Protein AF-A0A0P9LAR6-F1 (afdb_monomer_lite)

Secondary structure (DSSP, 8-state):
--------SS--HHHHHHHHHHHHHHHHHHHHHHHHHTT--HHHHHHHHHTHHHHT-

Sequence (57 aa):
MLLSLEPRGQQSRAMLWCSPLLAAVLTLVCGSLLFIGLGLDPWVTLHTLLIAPVSDL

Foldseek 3Di:
DPDDDDPPPDDDPVCVPVVVVVVVVVVLVVQCVVCVVVVHHSVVVCCVVPPVVVVVD

Organism: Pseudomonas cannabina (NCBI:txid86840)

Radius of gyration: 17.73 Å; chains: 1; bounding box: 35×16×52 Å

Structure (mmCIF, N/CA/C/O backbone):
data_AF-A0A0P9LAR6-F1
#
_entry.id   AF-A0A0P9LAR6-F1
#
loop_
_atom_site.group_PDB
_atom_site.id
_atom_site.type_symbol
_atom_site.label_atom_id
_atom_site.label_alt_id
_atom_site.label_comp_id
_atom_site.label_asym_id
_atom_site.label_entity_id
_atom_site.label_seq_id
_atom_site.pdbx_PDB_ins_code
_atom_site.Cartn_x
_atom_site.Cartn_y
_atom_site.Cartn_z
_atom_site.occupancy
_atom_site.B_iso_or_equiv
_atom_site.auth_seq_id
_atom_site.auth_comp_id
_atom_site.auth_asym_id
_atom_site.auth_atom_id
_atom_site.pdbx_PDB_model_num
ATOM 1 N N . MET A 1 1 ? -1.178 -7.303 34.748 1.00 57.84 1 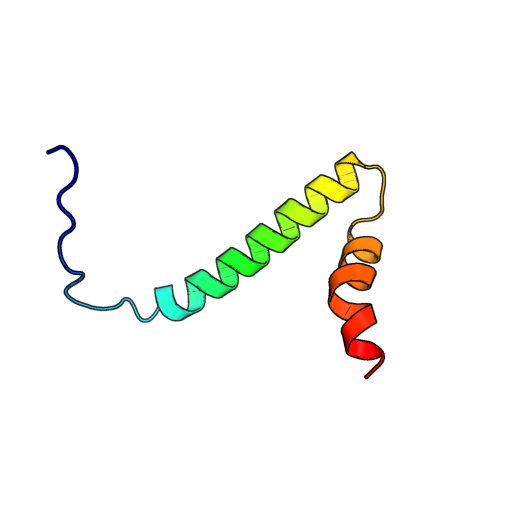MET A N 1
ATOM 2 C CA . MET A 1 1 ? -1.306 -7.344 33.276 1.00 57.84 1 MET A CA 1
ATOM 3 C C . MET A 1 1 ? -1.543 -5.924 32.795 1.00 57.84 1 MET A C 1
ATOM 5 O O . MET A 1 1 ? -2.441 -5.287 33.320 1.00 57.84 1 MET A O 1
ATOM 9 N N . LEU A 1 2 ? -0.690 -5.397 31.912 1.00 75.44 2 LEU A N 1
ATOM 10 C CA . LEU A 1 2 ? -0.630 -3.959 31.593 1.00 75.44 2 LEU A CA 1
ATOM 11 C C . LEU A 1 2 ? -1.689 -3.482 30.583 1.00 75.44 2 LEU A C 1
ATOM 13 O O . LEU A 1 2 ? -1.851 -2.280 30.419 1.00 75.44 2 LEU A O 1
ATOM 17 N N . LEU A 1 3 ? -2.425 -4.391 29.935 1.00 74.62 3 LEU A N 1
ATOM 18 C CA . LEU A 1 3 ? -3.478 -4.056 28.975 1.00 74.62 3 LEU A CA 1
ATOM 19 C C . LEU A 1 3 ? -4.649 -5.036 29.136 1.00 74.62 3 LEU A C 1
ATOM 21 O O . LEU A 1 3 ? -4.501 -6.224 28.858 1.00 74.62 3 LEU A O 1
ATOM 25 N N . SER A 1 4 ? -5.792 -4.535 29.611 1.00 79.06 4 SER A N 1
ATOM 26 C CA . SER A 1 4 ? -7.066 -5.263 29.634 1.00 79.06 4 SER A CA 1
ATOM 27 C C . SER A 1 4 ? -7.871 -4.840 28.408 1.00 79.06 4 SER A C 1
ATOM 29 O O . SER A 1 4 ? -8.148 -3.651 28.242 1.00 79.06 4 SER A O 1
ATOM 31 N N . LEU A 1 5 ? -8.199 -5.780 27.517 1.00 76.31 5 LEU A N 1
ATOM 32 C CA . LEU A 1 5 ? -9.064 -5.490 26.374 1.00 76.31 5 LEU A CA 1
ATOM 33 C C . LEU A 1 5 ? -10.520 -5.455 26.845 1.00 76.31 5 LEU A C 1
ATOM 35 O O . LEU A 1 5 ? -11.127 -6.497 27.074 1.00 76.31 5 LEU A O 1
ATOM 39 N N . GLU A 1 6 ? -11.074 -4.251 26.964 1.00 79.12 6 GLU A N 1
ATOM 40 C CA . GLU A 1 6 ? -12.503 -4.057 27.203 1.00 79.12 6 GLU A CA 1
ATOM 41 C C . GLU A 1 6 ? -13.276 -4.344 25.901 1.00 79.12 6 GLU A C 1
ATOM 43 O O . GLU A 1 6 ? -12.929 -3.788 24.846 1.00 79.12 6 GLU A O 1
ATOM 48 N N . PRO A 1 7 ? -14.320 -5.192 25.923 1.00 75.19 7 PRO A N 1
ATOM 49 C CA . PRO A 1 7 ? -15.169 -5.386 24.758 1.00 75.19 7 PRO A CA 1
ATOM 50 C C . PRO A 1 7 ? -15.763 -4.042 24.325 1.00 75.19 7 PRO A C 1
ATOM 52 O O . PRO A 1 7 ? -16.344 -3.296 25.113 1.00 75.19 7 PRO A O 1
ATOM 55 N N . ARG A 1 8 ? -15.605 -3.708 23.041 1.00 73.19 8 ARG A N 1
ATOM 56 C CA . ARG A 1 8 ? -16.132 -2.462 22.471 1.00 73.19 8 ARG A CA 1
ATOM 57 C C . ARG A 1 8 ? -17.660 -2.498 22.526 1.00 73.19 8 ARG A C 1
ATOM 59 O O . ARG A 1 8 ? -18.288 -3.112 21.671 1.00 73.19 8 ARG A O 1
ATOM 66 N N . GLY A 1 9 ? -18.241 -1.808 23.509 1.00 75.94 9 GLY A N 1
ATOM 67 C CA . GLY A 1 9 ? -19.689 -1.786 23.753 1.00 75.94 9 GLY A CA 1
ATOM 68 C C . GLY A 1 9 ? -20.534 -1.277 22.579 1.00 75.94 9 GLY A C 1
ATOM 69 O O . GLY A 1 9 ? -21.702 -1.631 22.477 1.00 75.94 9 GLY A O 1
ATOM 70 N N . GLN A 1 10 ? -19.951 -0.500 21.658 1.00 73.31 10 GLN A N 1
ATOM 71 C CA . GLN A 1 10 ? -20.545 -0.201 20.355 1.00 73.31 10 GLN A CA 1
ATOM 72 C C . GLN A 1 10 ? -19.485 -0.078 19.260 1.00 73.31 10 GLN A C 1
ATOM 74 O O . GLN A 1 10 ? -18.421 0.523 19.441 1.00 73.31 10 GLN A O 1
ATOM 79 N N . GLN A 1 11 ? -19.804 -0.616 18.084 1.00 75.94 11 GLN A N 1
ATOM 80 C CA . GLN A 1 11 ? -18.987 -0.460 16.890 1.00 75.94 11 GLN A CA 1
ATOM 81 C C . GLN A 1 11 ? -19.123 0.969 16.356 1.00 75.94 11 GLN A C 1
ATOM 83 O O . GLN A 1 11 ? -20.221 1.442 16.060 1.00 75.94 11 GLN A O 1
ATOM 88 N N . SER A 1 12 ? -17.998 1.672 16.217 1.00 82.38 12 SER A N 1
ATOM 89 C CA . SER A 1 12 ? -18.003 3.017 15.644 1.00 82.38 12 SER A CA 1
ATOM 90 C C . SER A 1 12 ? -18.318 2.948 14.150 1.00 82.38 12 SER A C 1
ATOM 92 O O .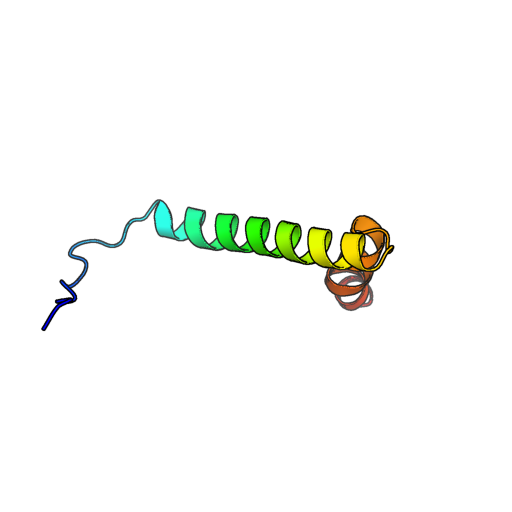 SER A 1 12 ? -17.492 2.511 13.347 1.00 82.38 12 SER A O 1
ATOM 94 N N . ARG A 1 13 ? -19.520 3.405 13.783 1.00 81.19 13 ARG A N 1
ATOM 95 C CA . ARG A 1 13 ? -19.987 3.458 12.389 1.00 81.19 13 ARG A CA 1
ATOM 96 C C . ARG A 1 13 ? -19.141 4.386 11.520 1.00 81.19 13 ARG A C 1
ATOM 98 O O . ARG A 1 13 ? -18.951 4.100 10.348 1.00 81.19 13 ARG A O 1
ATOM 105 N N . ALA A 1 14 ? -18.594 5.456 12.096 1.00 84.75 14 ALA A N 1
ATOM 106 C CA . ALA A 1 14 ? -17.676 6.344 11.388 1.00 84.75 14 ALA A CA 1
ATOM 107 C C . ALA A 1 14 ? -16.339 5.643 11.094 1.00 84.75 14 ALA A C 1
ATOM 109 O O . ALA A 1 14 ? -15.857 5.661 9.965 1.00 84.75 14 ALA A O 1
ATOM 110 N N . MET A 1 15 ? -15.767 4.950 12.086 1.00 85.44 15 MET A N 1
ATOM 111 C CA . MET A 1 15 ? -14.504 4.224 11.904 1.00 85.44 15 MET A CA 1
ATOM 112 C C . MET A 1 15 ? -14.618 3.030 10.958 1.00 85.44 15 MET A C 1
ATOM 114 O O . MET A 1 15 ? -13.597 2.646 10.405 1.00 85.44 15 MET A O 1
ATOM 118 N N . LEU A 1 16 ? -15.812 2.466 10.746 1.00 86.62 16 LEU A N 1
ATOM 119 C CA . LEU A 1 16 ? -16.025 1.417 9.742 1.00 86.62 16 LEU A CA 1
ATOM 120 C C . LEU A 1 16 ? -15.640 1.864 8.325 1.00 86.62 16 LEU A C 1
ATOM 122 O O . LEU A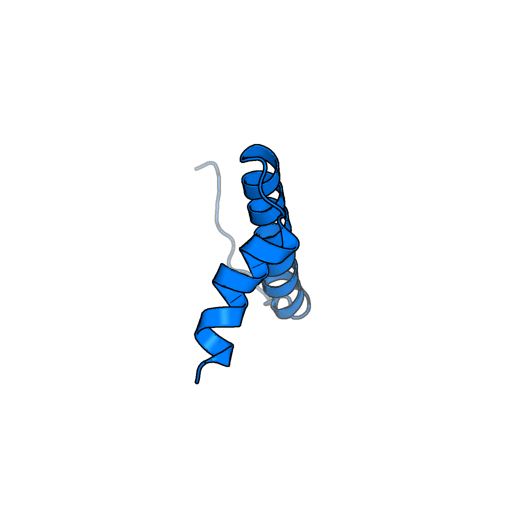 1 16 ? -15.131 1.053 7.562 1.00 86.62 16 LEU A O 1
ATOM 126 N N . TRP A 1 17 ? -15.854 3.139 7.992 1.00 89.69 17 TRP A N 1
ATOM 127 C CA . TRP A 1 17 ? -15.543 3.698 6.672 1.00 89.69 17 TRP A CA 1
ATOM 128 C C . TRP A 1 17 ? -14.239 4.490 6.669 1.00 89.69 17 TRP A C 1
ATOM 130 O O . TRP A 1 17 ? -13.468 4.418 5.714 1.00 89.69 17 TRP A O 1
ATOM 140 N N . CYS A 1 18 ? -13.948 5.212 7.754 1.00 90.69 18 CYS A N 1
ATOM 141 C CA . CYS A 1 18 ? -12.705 5.967 7.850 1.00 90.69 18 CYS A CA 1
ATOM 142 C C . CYS A 1 18 ? -11.480 5.051 7.916 1.00 90.69 18 CYS A C 1
ATOM 144 O O . CYS A 1 18 ? -10.445 5.416 7.371 1.00 90.69 18 CYS A O 1
ATOM 146 N N . SER A 1 19 ? -11.567 3.879 8.558 1.00 92.56 19 SER A N 1
ATOM 147 C CA . SER A 1 19 ? -10.409 2.987 8.670 1.00 92.56 19 SER A CA 1
ATOM 148 C C . SER A 1 19 ? -9.936 2.419 7.326 1.00 92.56 19 SER A C 1
ATOM 150 O O . SER A 1 19 ? -8.741 2.563 7.065 1.00 92.56 19 SER A O 1
ATOM 152 N N . PRO A 1 20 ? -10.787 1.862 6.432 1.00 93.62 20 PRO A N 1
ATOM 153 C CA . PRO A 1 20 ? -10.312 1.391 5.134 1.00 93.62 20 PRO A CA 1
ATOM 154 C C . PRO A 1 20 ? -9.823 2.542 4.253 1.00 93.62 20 PRO A C 1
ATOM 156 O O . PRO A 1 20 ? -8.816 2.389 3.568 1.00 93.62 20 PRO A O 1
ATOM 159 N N . LEU A 1 21 ? -10.479 3.707 4.303 1.00 95.25 21 LEU A N 1
ATOM 160 C CA . LEU A 1 21 ? -10.059 4.873 3.525 1.00 95.25 21 LEU A CA 1
ATOM 161 C C . LEU A 1 21 ? -8.678 5.373 3.966 1.00 95.25 21 LEU A C 1
ATOM 163 O O . LEU A 1 21 ? -7.798 5.589 3.136 1.00 95.25 21 LEU A O 1
ATOM 167 N N . LEU A 1 22 ? -8.476 5.524 5.276 1.00 95.94 22 LEU A N 1
ATOM 168 C CA . LEU A 1 22 ? -7.207 5.980 5.831 1.00 95.94 22 LEU A CA 1
ATOM 169 C C . LEU A 1 22 ? -6.096 4.960 5.568 1.00 95.94 22 LEU A C 1
ATOM 171 O O . LEU A 1 22 ? -4.994 5.352 5.194 1.00 95.94 22 LEU A O 1
ATOM 175 N N . ALA A 1 23 ? -6.398 3.665 5.700 1.00 96.06 23 ALA A N 1
ATOM 176 C CA . ALA A 1 23 ? -5.469 2.600 5.348 1.00 96.06 23 ALA A CA 1
ATOM 177 C C . ALA A 1 23 ? -5.046 2.699 3.876 1.00 96.06 23 ALA A C 1
ATOM 179 O O . ALA A 1 23 ? -3.852 2.759 3.604 1.00 96.06 23 ALA A O 1
ATOM 180 N N . ALA A 1 24 ? -5.998 2.816 2.945 1.00 96.19 24 ALA A N 1
ATOM 181 C CA . ALA A 1 24 ? -5.703 2.945 1.519 1.00 96.19 24 ALA A CA 1
ATOM 182 C C . ALA A 1 24 ? -4.809 4.160 1.217 1.00 96.19 24 ALA A C 1
ATOM 184 O O . ALA A 1 24 ? -3.804 4.030 0.518 1.00 96.19 24 ALA A O 1
ATOM 185 N N . VAL A 1 25 ? -5.125 5.326 1.789 1.00 97.25 25 VAL A N 1
ATOM 186 C CA . VAL A 1 25 ? -4.320 6.544 1.606 1.00 97.25 25 VAL A CA 1
ATOM 187 C C . VAL A 1 25 ? -2.908 6.360 2.158 1.00 97.25 25 VAL A C 1
ATOM 189 O O . VAL A 1 25 ? -1.942 6.650 1.452 1.00 97.25 25 VAL A O 1
ATOM 192 N N . LEU A 1 26 ? -2.760 5.843 3.383 1.00 97.75 26 LEU A N 1
ATOM 193 C CA . LEU A 1 26 ? -1.435 5.600 3.959 1.00 97.75 26 LEU A CA 1
ATOM 194 C C . LEU A 1 26 ? -0.634 4.591 3.134 1.00 97.75 26 LEU A C 1
ATOM 196 O O . LEU A 1 26 ? 0.563 4.795 2.935 1.00 97.75 26 LEU A O 1
ATOM 200 N N . THR A 1 27 ? -1.273 3.535 2.631 1.00 96.12 27 THR A N 1
ATOM 201 C CA . THR A 1 27 ? -0.619 2.542 1.774 1.00 96.12 27 THR A CA 1
ATOM 202 C C . THR A 1 27 ? -0.088 3.185 0.493 1.00 96.12 27 THR A C 1
ATOM 204 O O . THR A 1 27 ? 1.078 2.974 0.155 1.00 96.12 27 THR A O 1
ATOM 207 N N . LEU A 1 28 ? -0.887 4.018 -0.181 1.00 96.69 28 LEU A N 1
ATOM 208 C CA . LEU A 1 28 ? -0.459 4.729 -1.391 1.00 96.69 28 LEU A CA 1
ATOM 209 C C . LEU A 1 28 ? 0.689 5.705 -1.112 1.00 96.69 28 LEU A C 1
ATOM 211 O O . LEU A 1 28 ? 1.648 5.757 -1.882 1.00 96.69 28 LEU A O 1
ATOM 215 N N . VAL A 1 29 ? 0.630 6.443 -0.001 1.00 97.88 29 VAL A N 1
ATOM 216 C CA . VAL A 1 29 ? 1.699 7.368 0.407 1.00 97.88 29 VAL A CA 1
ATOM 217 C C . VAL A 1 29 ? 2.993 6.609 0.695 1.00 97.88 29 VAL A C 1
ATOM 219 O O . VAL A 1 29 ? 4.051 6.984 0.194 1.00 97.88 29 VAL A O 1
ATOM 222 N N . CYS A 1 30 ? 2.919 5.518 1.455 1.00 97.81 30 CYS A N 1
ATOM 223 C CA . CYS A 1 30 ? 4.087 4.717 1.804 1.00 97.81 30 CYS A CA 1
ATOM 224 C C . CYS A 1 30 ? 4.726 4.075 0.562 1.00 97.81 30 CYS A C 1
ATOM 226 O O . CYS A 1 30 ? 5.936 4.189 0.373 1.00 97.81 30 CYS A O 1
ATOM 228 N N . GLY A 1 31 ? 3.919 3.495 -0.334 1.00 96.38 31 GLY A N 1
ATOM 229 C CA . GLY A 1 31 ? 4.399 2.970 -1.615 1.00 96.38 31 GLY A CA 1
ATOM 230 C C . GLY A 1 31 ? 5.027 4.054 -2.494 1.00 96.38 31 GLY A C 1
ATOM 231 O O . GLY A 1 31 ? 6.108 3.852 -3.040 1.00 96.38 31 GLY A O 1
ATOM 232 N N . SER A 1 32 ? 4.410 5.237 -2.565 1.00 97.00 32 SER A N 1
ATOM 233 C CA . SER A 1 32 ? 4.963 6.380 -3.30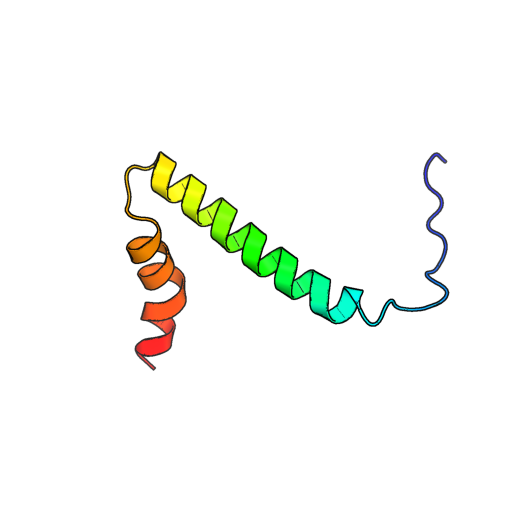6 1.00 97.00 32 SER A CA 1
ATOM 234 C C . SER A 1 32 ? 6.337 6.787 -2.776 1.00 97.00 32 SER A C 1
ATOM 236 O O . SER A 1 32 ? 7.268 6.954 -3.558 1.00 97.00 32 SER A O 1
ATOM 238 N N . LEU A 1 33 ? 6.484 6.908 -1.452 1.00 97.94 33 LEU A N 1
ATOM 239 C CA . LEU A 1 33 ? 7.759 7.250 -0.815 1.00 97.94 33 LEU A CA 1
ATOM 240 C C . LEU A 1 33 ? 8.841 6.201 -1.095 1.00 97.94 33 LEU A C 1
ATOM 242 O O . LEU A 1 33 ? 9.985 6.569 -1.358 1.00 97.94 33 LEU A O 1
ATOM 246 N N . LEU A 1 34 ? 8.482 4.914 -1.086 1.00 97.12 34 LEU A N 1
ATOM 247 C CA . LEU A 1 34 ? 9.401 3.835 -1.448 1.00 97.12 34 LEU A CA 1
ATOM 248 C C . LEU A 1 34 ? 9.886 3.971 -2.898 1.00 97.12 34 LEU A C 1
ATOM 250 O O . LEU A 1 34 ? 11.089 3.903 -3.135 1.00 97.12 34 LEU A O 1
ATOM 254 N N . PHE A 1 35 ? 8.989 4.219 -3.856 1.00 96.50 35 PHE A N 1
ATOM 255 C CA . PHE A 1 35 ? 9.373 4.376 -5.266 1.00 96.50 35 PHE A CA 1
ATOM 256 C C . PHE A 1 35 ? 10.193 5.637 -5.528 1.00 96.50 35 PHE A C 1
ATOM 258 O O . PHE A 1 35 ? 11.174 5.572 -6.267 1.00 96.50 35 PHE A O 1
ATOM 265 N N . ILE A 1 36 ? 9.876 6.743 -4.850 1.00 97.12 36 ILE A N 1
ATOM 266 C CA . ILE A 1 36 ? 10.701 7.957 -4.888 1.00 97.12 36 ILE A CA 1
ATOM 267 C C . ILE A 1 36 ? 12.118 7.653 -4.382 1.00 97.12 36 ILE A C 1
ATOM 269 O O . ILE A 1 36 ? 13.092 8.059 -5.011 1.00 97.12 36 ILE A O 1
ATOM 273 N N . GLY A 1 37 ? 12.253 6.893 -3.288 1.00 97.62 37 GLY A N 1
ATOM 274 C CA . GLY A 1 37 ? 13.555 6.468 -2.762 1.00 97.62 37 GLY A CA 1
ATOM 275 C C . GLY A 1 37 ? 14.354 5.577 -3.721 1.00 97.62 37 GLY A C 1
ATOM 276 O O . GLY A 1 37 ? 15.581 5.559 -3.662 1.00 97.62 37 GLY A O 1
ATOM 277 N N . LEU A 1 38 ? 13.672 4.878 -4.631 1.00 96.31 38 LEU A N 1
ATOM 278 C CA . LEU A 1 38 ? 14.275 4.070 -5.693 1.00 96.31 38 LEU A CA 1
ATOM 279 C C . LEU A 1 38 ? 14.589 4.878 -6.968 1.00 96.31 38 LEU A C 1
ATOM 2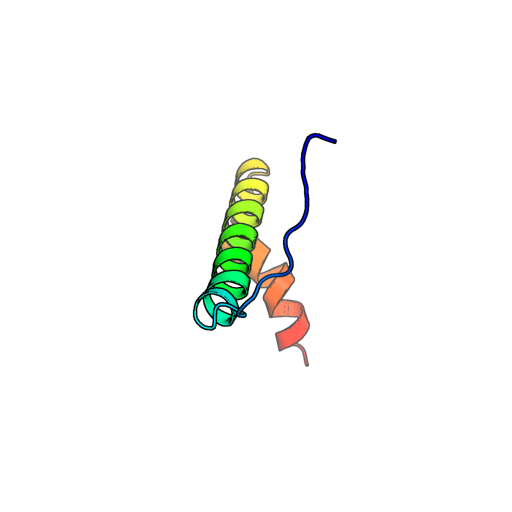81 O O . LEU A 1 38 ? 15.142 4.317 -7.911 1.00 96.31 38 LEU A O 1
ATOM 285 N N . GLY A 1 39 ? 14.251 6.172 -7.013 1.00 96.25 39 GLY A N 1
ATOM 286 C CA . GLY A 1 39 ? 14.423 7.020 -8.197 1.00 96.25 39 GLY A CA 1
ATOM 287 C C . GLY A 1 39 ? 13.407 6.745 -9.309 1.00 96.25 39 GLY A C 1
ATOM 288 O O . GLY A 1 39 ? 13.670 7.063 -10.467 1.00 96.25 39 GLY A O 1
ATOM 289 N N . LEU A 1 40 ? 12.270 6.133 -8.973 1.00 95.94 40 LEU A N 1
ATOM 290 C CA . LEU A 1 40 ? 11.192 5.812 -9.904 1.00 95.94 40 LEU A CA 1
ATOM 291 C C . LEU A 1 40 ? 10.039 6.803 -9.756 1.00 95.94 40 LEU A C 1
ATOM 293 O O . LEU A 1 40 ? 9.726 7.253 -8.652 1.00 95.94 40 LEU A O 1
ATOM 297 N N . ASP A 1 41 ? 9.346 7.079 -10.860 1.00 96.00 41 ASP A N 1
ATOM 298 C CA . ASP A 1 41 ? 8.133 7.889 -10.829 1.00 96.00 41 ASP A CA 1
ATOM 299 C C . ASP A 1 41 ? 7.010 7.127 -10.098 1.00 96.00 41 ASP A C 1
ATOM 301 O O . ASP A 1 41 ? 6.543 6.084 -10.582 1.00 96.00 41 ASP A O 1
ATOM 305 N N . PRO A 1 42 ? 6.524 7.620 -8.941 1.00 94.75 42 PRO A N 1
ATOM 306 C CA . PRO A 1 42 ? 5.549 6.897 -8.129 1.00 94.75 42 PRO A CA 1
ATOM 307 C C . PRO A 1 42 ? 4.206 6.751 -8.846 1.00 94.75 42 PRO A C 1
ATOM 309 O O . PRO A 1 42 ? 3.538 5.736 -8.691 1.00 94.75 42 PRO A O 1
ATOM 312 N N . TRP A 1 43 ? 3.825 7.730 -9.672 1.00 95.06 43 TRP A N 1
ATOM 313 C CA . TRP A 1 43 ? 2.576 7.690 -10.431 1.00 95.06 43 TRP A CA 1
ATOM 314 C C . TRP A 1 43 ? 2.557 6.547 -11.450 1.00 95.06 43 TRP A C 1
ATOM 316 O O . TRP A 1 43 ? 1.610 5.763 -11.491 1.00 95.06 43 TRP A O 1
ATOM 326 N N . VAL A 1 44 ? 3.636 6.416 -12.228 1.00 95.56 44 VAL A N 1
ATOM 327 C CA . VAL A 1 44 ? 3.788 5.340 -13.215 1.00 95.56 44 VAL A CA 1
ATOM 328 C C . VAL A 1 44 ? 3.847 3.995 -12.502 1.00 95.56 44 VAL A C 1
ATOM 330 O O . VAL A 1 44 ? 3.119 3.080 -12.869 1.00 95.56 44 VAL A O 1
ATOM 333 N N . THR A 1 45 ? 4.654 3.893 -11.445 1.00 95.50 45 THR A N 1
ATOM 334 C CA . THR A 1 45 ? 4.894 2.621 -10.750 1.00 95.50 45 THR A CA 1
ATOM 335 C C . THR A 1 45 ? 3.664 2.124 -9.985 1.00 95.50 45 THR A C 1
ATOM 337 O O . THR A 1 45 ? 3.357 0.935 -9.999 1.00 95.50 45 THR A O 1
ATOM 340 N N . LEU A 1 46 ? 2.902 3.018 -9.349 1.00 95.75 46 LEU A N 1
ATOM 341 C CA . LEU A 1 46 ? 1.636 2.636 -8.720 1.00 95.75 46 LEU A CA 1
ATOM 342 C C . LEU A 1 46 ? 0.591 2.232 -9.760 1.00 95.75 46 LEU A C 1
ATOM 344 O O . LEU A 1 46 ? -0.116 1.250 -9.549 1.00 95.75 46 LEU A O 1
ATOM 348 N N . HIS A 1 47 ? 0.507 2.938 -10.891 1.00 94.88 47 HIS A N 1
ATOM 349 C CA . HIS A 1 47 ? -0.427 2.578 -11.955 1.00 94.88 47 HIS A CA 1
ATOM 350 C C . HIS A 1 47 ? -0.099 1.214 -12.573 1.00 94.88 47 HIS A C 1
ATOM 352 O O . HIS A 1 47 ? -0.995 0.395 -12.780 1.00 94.88 47 HIS A O 1
ATOM 358 N N . THR A 1 48 ? 1.173 0.929 -12.846 1.00 94.69 48 THR A N 1
ATOM 359 C CA . THR A 1 48 ? 1.581 -0.362 -13.417 1.00 94.69 48 THR A CA 1
ATOM 360 C C . THR A 1 48 ? 1.353 -1.527 -12.460 1.00 94.69 48 THR A C 1
ATOM 362 O O . THR A 1 48 ? 1.023 -2.615 -12.918 1.00 94.69 48 THR A O 1
ATOM 365 N N . LEU A 1 49 ? 1.483 -1.319 -11.147 1.00 93.06 49 LEU A N 1
ATOM 366 C CA . LEU A 1 49 ? 1.280 -2.380 -10.156 1.00 93.06 49 LEU A CA 1
ATOM 367 C C . LEU A 1 49 ? -0.188 -2.588 -9.772 1.00 93.06 49 LEU A C 1
ATOM 369 O O . LEU A 1 49 ? -0.599 -3.725 -9.553 1.00 93.06 49 LEU A O 1
ATOM 373 N N . LEU A 1 50 ? -0.968 -1.511 -9.653 1.00 93.31 50 LEU A N 1
ATOM 374 C CA . LEU A 1 50 ? -2.334 -1.576 -9.122 1.00 93.31 50 LEU A CA 1
ATOM 375 C C . LEU A 1 50 ? -3.412 -1.585 -10.208 1.00 93.31 50 LEU A C 1
ATOM 377 O O . LEU A 1 50 ? -4.478 -2.151 -9.987 1.00 93.31 50 LEU A O 1
ATOM 381 N N . ILE A 1 51 ? -3.165 -0.937 -11.350 1.00 93.31 51 ILE A N 1
ATOM 382 C CA . ILE A 1 51 ? -4.203 -0.649 -12.352 1.00 93.31 51 ILE A CA 1
ATOM 383 C C . ILE A 1 51 ? -3.989 -1.493 -13.605 1.00 93.31 51 ILE A C 1
ATOM 385 O O . ILE A 1 51 ? -4.901 -2.199 -14.024 1.00 93.31 51 ILE A O 1
ATOM 389 N N . ALA A 1 52 ? -2.780 -1.484 -14.173 1.00 93.69 52 ALA A N 1
ATOM 390 C CA . ALA A 1 52 ? -2.488 -2.193 -15.420 1.00 93.69 52 ALA A CA 1
ATOM 391 C C . ALA A 1 52 ? -2.893 -3.688 -15.432 1.00 93.69 52 ALA A C 1
ATOM 393 O O . ALA A 1 52 ? -3.466 -4.105 -16.433 1.00 93.69 52 ALA A O 1
ATOM 394 N N . PRO A 1 53 ? -2.697 -4.488 -14.359 1.00 90.06 53 PRO A N 1
ATOM 395 C CA . PRO A 1 53 ? -3.082 -5.904 -14.358 1.00 90.06 53 PRO A CA 1
ATOM 396 C C . PRO A 1 53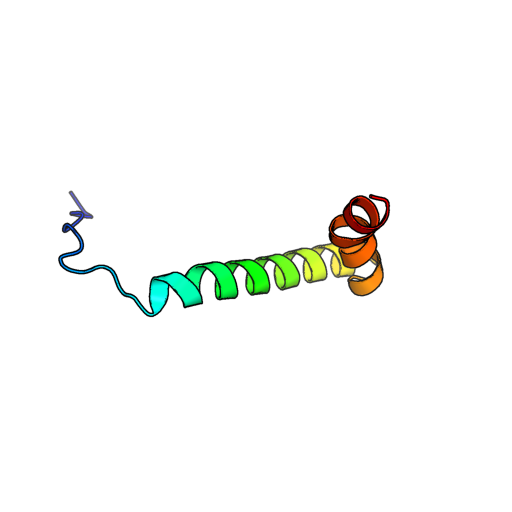 ? -4.597 -6.130 -14.357 1.00 90.06 53 PRO A C 1
ATOM 398 O O . PRO A 1 53 ? -5.061 -7.203 -14.724 1.00 90.06 53 PRO A O 1
ATOM 401 N N . VAL A 1 54 ? -5.364 -5.143 -13.888 1.00 91.88 54 VAL A N 1
ATOM 402 C CA . VAL A 1 54 ? -6.826 -5.222 -13.778 1.00 91.88 54 VAL A CA 1
ATOM 403 C C . VAL A 1 54 ? -7.493 -4.671 -15.037 1.00 91.88 54 VAL A C 1
ATOM 405 O O . VAL A 1 54 ? -8.559 -5.140 -15.413 1.00 91.88 54 VAL A O 1
ATOM 408 N N . SER A 1 55 ? -6.862 -3.697 -15.697 1.00 83.69 55 SER A N 1
ATOM 409 C CA . SER A 1 55 ? -7.358 -3.089 -16.938 1.00 83.69 55 SER A CA 1
ATOM 410 C C . SER A 1 55 ? -7.189 -3.965 -18.184 1.00 83.69 55 SER A C 1
ATOM 412 O O . SER A 1 55 ? -7.739 -3.620 -19.224 1.00 83.69 55 SER A O 1
ATOM 414 N N . ASP A 1 56 ? -6.405 -5.041 -18.100 1.00 72.88 56 ASP A N 1
ATOM 415 C CA . ASP A 1 56 ? -6.182 -6.003 -19.194 1.00 72.88 56 ASP A CA 1
ATOM 416 C C . ASP A 1 56 ? -7.229 -7.144 -19.215 1.00 72.88 56 ASP A C 1
ATOM 418 O O . ASP A 1 56 ? -7.142 -8.051 -20.040 1.00 72.88 56 ASP A O 1
ATOM 422 N N . LEU A 1 57 ? -8.215 -7.106 -18.304 1.00 58.50 57 LEU A N 1
ATOM 423 C CA . LEU A 1 57 ? -9.373 -8.014 -18.243 1.00 58.50 57 LEU A CA 1
ATOM 424 C C . LEU A 1 57 ? -10.558 -7.478 -19.057 1.00 58.50 57 LEU A C 1
ATOM 426 O O . LEU A 1 57 ? -11.233 -8.312 -19.703 1.00 58.50 57 LEU A O 1
#

pLDDT: mean 88.96, std 10.05, range [57.84, 97.94]